Protein AF-A0A0Q4N959-F1 (afdb_monomer_lite)

Structure (mmCIF, N/CA/C/O backbone):
data_AF-A0A0Q4N959-F1
#
_entry.id   AF-A0A0Q4N959-F1
#
loop_
_atom_site.group_PDB
_atom_site.id
_atom_site.type_symbol
_atom_site.label_atom_id
_atom_site.label_alt_id
_atom_site.label_comp_id
_atom_site.label_asym_id
_atom_site.label_entity_id
_atom_site.label_seq_id
_atom_site.pdbx_PDB_ins_code
_atom_site.Cartn_x
_atom_site.Cartn_y
_atom_site.Cartn_z
_atom_site.occupancy
_atom_site.B_iso_or_equiv
_atom_site.auth_seq_id
_atom_site.auth_comp_id
_atom_site.auth_asym_id
_atom_site.auth_atom_id
_atom_site.pdbx_PDB_model_num
ATOM 1 N N . MET A 1 1 ? -18.674 2.100 -14.862 1.00 33.84 1 MET A N 1
ATOM 2 C CA . MET A 1 1 ? -17.229 2.168 -15.160 1.00 33.84 1 MET A CA 1
ATOM 3 C C . MET A 1 1 ? -16.525 2.101 -13.820 1.00 33.84 1 MET A C 1
ATOM 5 O O . MET A 1 1 ? -16.569 3.077 -13.083 1.00 33.84 1 MET A O 1
ATOM 9 N N . GLU A 1 2 ? -16.036 0.924 -13.433 1.00 38.09 2 GLU A N 1
ATOM 10 C CA . GLU A 1 2 ? -15.324 0.766 -12.162 1.00 38.09 2 GLU A CA 1
ATOM 11 C C . GLU A 1 2 ? -13.891 1.269 -12.339 1.00 38.09 2 GLU A C 1
ATOM 13 O O . GLU A 1 2 ? -13.145 0.774 -13.180 1.00 38.09 2 GLU A O 1
ATOM 18 N N . MET A 1 3 ? -13.538 2.319 -11.602 1.00 36.59 3 MET A N 1
ATOM 19 C CA . MET A 1 3 ? -12.197 2.896 -11.602 1.00 36.59 3 MET A CA 1
ATOM 20 C C . MET A 1 3 ? -11.393 2.209 -10.499 1.00 36.59 3 MET A C 1
ATOM 22 O O . MET A 1 3 ? -11.549 2.534 -9.324 1.00 36.59 3 MET A O 1
ATOM 26 N N . ALA A 1 4 ? -10.540 1.254 -10.866 1.00 38.03 4 ALA A N 1
ATOM 27 C CA . ALA A 1 4 ? -9.572 0.677 -9.942 1.00 38.03 4 ALA A CA 1
ATOM 28 C C . ALA A 1 4 ? -8.341 1.592 -9.873 1.00 38.03 4 ALA A C 1
ATOM 30 O O . ALA A 1 4 ? -7.486 1.584 -10.758 1.00 38.03 4 ALA A O 1
ATOM 31 N N . LEU A 1 5 ? -8.264 2.418 -8.832 1.00 45.38 5 LEU A N 1
ATOM 32 C CA . LEU A 1 5 ? -7.083 3.226 -8.534 1.00 45.38 5 LEU A CA 1
ATOM 33 C C . LEU A 1 5 ? -6.101 2.366 -7.731 1.00 45.38 5 LEU A C 1
ATOM 35 O O . LEU A 1 5 ? -6.322 2.112 -6.549 1.00 45.38 5 LEU A O 1
ATOM 39 N N . LEU A 1 6 ? -5.026 1.902 -8.371 1.00 44.44 6 LEU A N 1
ATOM 40 C CA . LEU A 1 6 ? -3.918 1.256 -7.669 1.00 44.44 6 LEU A CA 1
ATOM 41 C C . LEU A 1 6 ? -2.973 2.326 -7.117 1.00 44.44 6 LEU A C 1
ATOM 43 O O . LEU A 1 6 ? -2.317 3.031 -7.878 1.00 44.44 6 LEU A O 1
ATOM 47 N N . GLY A 1 7 ? -2.878 2.425 -5.793 1.00 55.50 7 GLY A N 1
ATOM 48 C CA . GLY A 1 7 ? -1.936 3.322 -5.130 1.00 55.50 7 GLY A CA 1
ATOM 49 C C . GLY A 1 7 ? -2.371 3.689 -3.717 1.00 55.50 7 GLY A C 1
ATOM 50 O O . GLY A 1 7 ? -3.508 3.440 -3.313 1.00 55.50 7 GLY A O 1
ATOM 51 N N . LYS A 1 8 ? -1.456 4.296 -2.957 1.00 61.88 8 LYS A N 1
ATOM 52 C CA . LYS A 1 8 ? -1.802 4.938 -1.688 1.00 61.88 8 LYS A CA 1
ATOM 53 C C . LYS A 1 8 ? -2.750 6.099 -2.004 1.00 61.88 8 LYS A C 1
ATOM 55 O O . LYS A 1 8 ? -2.448 6.920 -2.862 1.00 61.88 8 LYS A O 1
ATOM 60 N N . GLN A 1 9 ? -3.897 6.166 -1.333 1.00 59.22 9 GLN A N 1
ATOM 61 C CA . GLN A 1 9 ? -4.756 7.347 -1.423 1.00 59.22 9 GLN A CA 1
ATOM 62 C C . GLN A 1 9 ? -3.995 8.538 -0.829 1.00 59.22 9 GLN A C 1
ATOM 64 O O . GLN A 1 9 ? -3.659 8.516 0.357 1.00 59.22 9 GLN A O 1
ATOM 69 N N . GLY A 1 10 ? -3.691 9.544 -1.654 1.00 60.44 10 GLY A N 1
ATOM 70 C CA . GLY A 1 10 ? -3.006 10.757 -1.209 1.00 60.44 10 GLY A CA 1
ATOM 71 C C . GLY A 1 10 ? -3.836 11.459 -0.137 1.00 60.44 10 GLY A C 1
ATOM 72 O O . GLY A 1 10 ? -4.998 11.798 -0.369 1.00 60.44 10 GLY A O 1
ATOM 73 N N . GLN A 1 11 ? -3.267 11.645 1.055 1.00 60.75 11 GLN A N 1
ATOM 74 C CA . GLN A 1 11 ? -4.016 12.131 2.217 1.00 60.75 11 GLN A CA 1
ATOM 75 C C . GLN A 1 11 ? -4.099 13.666 2.276 1.00 60.75 11 GLN A C 1
ATOM 77 O O . GLN A 1 11 ? -4.837 14.216 3.096 1.00 60.75 11 GLN A O 1
ATOM 82 N N . GLY A 1 12 ? -3.400 14.381 1.383 1.00 71.38 12 GLY A N 1
ATOM 83 C CA . GLY A 1 12 ? -3.433 15.842 1.306 1.00 71.38 12 GLY A CA 1
ATOM 84 C C . GLY A 1 12 ? -2.877 16.420 0.002 1.00 71.38 12 GLY A C 1
ATOM 85 O O . GLY A 1 12 ? -2.128 15.774 -0.723 1.00 71.38 12 GLY A O 1
ATOM 86 N N . GLY A 1 13 ? -3.233 17.675 -0.299 1.00 73.50 13 GLY A N 1
ATOM 87 C CA . GLY A 1 13 ? -2.847 18.344 -1.551 1.00 73.50 13 GLY A CA 1
ATOM 88 C C . GLY A 1 13 ? -1.344 18.610 -1.715 1.00 73.50 13 GLY A C 1
ATOM 89 O O . GLY A 1 13 ? -0.888 18.769 -2.843 1.00 73.50 13 GLY A O 1
ATOM 90 N N . SER A 1 14 ? -0.576 18.647 -0.622 1.00 77.88 14 SER A N 1
ATOM 91 C CA . SER A 1 14 ? 0.890 18.731 -0.672 1.00 77.88 14 SER A CA 1
ATOM 92 C C . SER A 1 14 ? 1.523 17.401 -1.073 1.00 77.88 14 SER A C 1
ATOM 94 O O . SER A 1 14 ? 2.397 17.393 -1.923 1.00 77.88 14 SER A O 1
ATOM 96 N N . GLU A 1 15 ? 1.019 16.279 -0.553 1.00 77.94 15 GLU A N 1
ATOM 97 C CA . GLU A 1 15 ? 1.525 14.939 -0.877 1.00 77.94 15 GLU A CA 1
ATOM 98 C C . GLU A 1 15 ? 1.344 14.624 -2.368 1.00 77.94 15 GLU A C 1
ATOM 100 O O . GLU A 1 15 ? 2.290 14.203 -3.023 1.00 77.94 15 GLU A O 1
ATOM 105 N N . LEU A 1 16 ? 0.180 14.957 -2.943 1.00 80.81 16 LEU A N 1
ATOM 106 C CA . LEU A 1 16 ? -0.035 14.832 -4.392 1.00 80.81 16 LEU A CA 1
ATOM 107 C C . LEU A 1 16 ? 0.927 15.702 -5.213 1.00 80.81 16 LEU A C 1
ATOM 109 O O . LEU A 1 16 ? 1.314 15.327 -6.319 1.00 80.81 16 LEU A O 1
ATOM 113 N N . ARG A 1 17 ? 1.277 16.890 -4.710 1.00 84.06 17 ARG A N 1
ATOM 114 C CA . ARG A 1 17 ? 2.204 17.792 -5.399 1.00 84.06 17 ARG A CA 1
ATOM 115 C C . ARG A 1 17 ? 3.629 17.250 -5.352 1.00 84.06 17 ARG A C 1
ATOM 117 O O . ARG A 1 17 ? 4.311 17.286 -6.371 1.00 84.06 17 ARG A O 1
ATOM 124 N N . ASP A 1 18 ? 4.044 16.728 -4.206 1.00 85.00 18 ASP A N 1
ATOM 125 C CA . ASP A 1 18 ? 5.369 16.144 -4.017 1.00 85.00 18 ASP A CA 1
ATOM 126 C C . ASP A 1 18 ? 5.530 14.869 -4.859 1.00 85.00 18 ASP A C 1
ATOM 128 O O . ASP A 1 18 ? 6.553 14.689 -5.517 1.00 85.00 18 ASP A O 1
ATOM 132 N N . GLU A 1 19 ? 4.496 14.024 -4.924 1.00 84.38 19 GLU A N 1
ATOM 133 C CA . GLU A 1 19 ? 4.446 12.863 -5.823 1.00 84.38 19 GLU A CA 1
ATOM 134 C C . GLU A 1 19 ? 4.534 13.280 -7.298 1.00 84.38 19 GLU A C 1
ATOM 136 O O . GLU A 1 19 ? 5.254 12.661 -8.085 1.00 84.38 19 GLU A O 1
ATOM 141 N N . TRP A 1 20 ? 3.845 14.357 -7.685 1.00 85.94 20 TRP A N 1
ATOM 142 C CA . TRP A 1 20 ? 3.927 14.882 -9.046 1.00 85.94 20 TRP A CA 1
ATOM 143 C C . TRP A 1 20 ? 5.327 15.414 -9.376 1.00 85.94 20 TRP A C 1
ATOM 145 O O . TRP A 1 20 ? 5.870 15.097 -10.435 1.00 85.94 20 TRP A O 1
ATOM 155 N N . GLU A 1 21 ? 5.944 16.181 -8.473 1.00 88.12 21 GLU A N 1
ATOM 156 C CA . GLU A 1 21 ? 7.311 16.674 -8.667 1.00 88.12 21 GLU A CA 1
ATOM 157 C C . GLU A 1 21 ? 8.334 15.535 -8.704 1.00 88.12 21 GLU A C 1
ATOM 159 O O . GLU A 1 21 ? 9.271 15.602 -9.498 1.00 88.12 21 GLU A O 1
ATOM 164 N N . PHE A 1 22 ? 8.136 14.479 -7.910 1.00 86.75 22 PHE A N 1
ATOM 165 C CA . PHE A 1 22 ? 8.949 13.266 -7.954 1.00 86.75 22 PHE A CA 1
ATOM 166 C C . PHE A 1 22 ? 8.917 12.636 -9.350 1.00 86.75 22 PHE A C 1
ATOM 168 O O . PHE A 1 22 ? 9.971 12.395 -9.935 1.00 86.75 22 PHE A O 1
ATOM 175 N N . ILE A 1 23 ? 7.721 12.404 -9.907 1.00 85.25 23 ILE A N 1
ATOM 176 C CA . ILE A 1 23 ? 7.559 11.802 -11.240 1.00 85.25 23 ILE A CA 1
ATOM 177 C C . ILE A 1 23 ? 8.177 12.707 -12.306 1.00 85.25 23 ILE A C 1
ATOM 179 O O . ILE A 1 23 ? 8.914 12.232 -13.165 1.00 85.25 23 ILE A O 1
ATOM 183 N N . ARG A 1 24 ? 7.914 14.015 -12.239 1.00 89.56 24 ARG A N 1
ATOM 184 C CA . ARG A 1 24 ? 8.459 14.986 -13.190 1.00 89.56 24 ARG A CA 1
ATOM 185 C C . ARG A 1 24 ? 9.991 14.976 -13.192 1.00 89.56 24 ARG A C 1
ATOM 187 O O . ARG A 1 24 ? 10.582 14.814 -14.253 1.00 89.56 24 ARG A O 1
ATOM 194 N N . ARG A 1 25 ? 10.629 15.089 -12.019 1.00 87.81 25 ARG A N 1
ATOM 195 C CA . ARG A 1 25 ? 12.099 15.038 -11.885 1.00 87.81 25 ARG A CA 1
ATOM 196 C C . ARG A 1 25 ? 12.657 13.700 -12.355 1.00 87.81 25 ARG A C 1
ATOM 198 O O . ARG A 1 25 ? 13.656 13.679 -13.059 1.00 87.81 25 ARG A O 1
ATOM 205 N N . TYR A 1 26 ? 11.974 12.599 -12.045 1.00 85.50 26 TYR A N 1
ATOM 206 C CA . TYR A 1 26 ? 12.375 11.273 -12.508 1.00 85.50 26 TYR A CA 1
ATOM 207 C C . TYR A 1 26 ? 12.391 11.171 -14.039 1.00 85.50 26 TYR A C 1
ATOM 209 O O . TYR A 1 26 ? 13.307 10.576 -14.601 1.00 85.50 26 TYR A O 1
ATOM 217 N N . MET A 1 27 ? 11.392 11.746 -14.718 1.00 86.38 27 MET A N 1
ATOM 218 C CA . MET A 1 27 ? 11.315 11.705 -16.181 1.00 86.38 27 MET A CA 1
ATOM 219 C C . MET A 1 27 ? 12.249 12.701 -16.877 1.00 86.38 27 MET A C 1
ATOM 221 O O . MET A 1 27 ? 12.728 12.400 -17.964 1.00 86.38 27 MET A O 1
ATOM 225 N N . GLU A 1 28 ? 12.476 13.881 -16.296 1.00 87.31 28 GLU A N 1
ATOM 226 C CA . GLU A 1 28 ? 13.285 14.938 -16.922 1.00 87.31 28 GLU A CA 1
ATOM 227 C C . GLU A 1 28 ? 14.782 14.818 -16.607 1.00 87.31 28 GLU A C 1
ATOM 229 O O . GLU A 1 28 ? 15.616 14.968 -17.494 1.00 87.31 28 GLU A O 1
ATOM 234 N N . GLU A 1 29 ? 15.125 14.558 -15.346 1.00 83.94 29 GLU A N 1
ATOM 235 C CA . GLU A 1 29 ? 16.502 14.591 -14.831 1.00 83.94 29 GLU A CA 1
ATOM 236 C C . GLU A 1 29 ? 17.055 13.174 -14.576 1.00 83.94 29 GLU A C 1
ATOM 238 O O . GLU A 1 29 ? 18.255 12.989 -14.373 1.00 83.94 29 GLU A O 1
ATOM 243 N N . GLY A 1 30 ? 16.191 12.156 -14.632 1.00 80.44 30 GLY A N 1
ATOM 244 C CA . GLY A 1 30 ? 16.559 10.750 -14.510 1.00 80.44 30 GLY A CA 1
ATOM 245 C C . GLY A 1 30 ? 16.536 10.209 -13.071 1.00 80.44 30 GLY A C 1
ATOM 246 O O . GLY A 1 30 ? 16.108 10.880 -12.129 1.00 80.44 30 GLY A O 1
ATOM 247 N N . PRO A 1 31 ? 16.976 8.952 -12.873 1.00 78.75 31 PRO A N 1
ATOM 248 C CA . PRO A 1 31 ? 16.843 8.237 -11.602 1.00 78.75 31 PRO A CA 1
ATOM 249 C C . PRO A 1 31 ? 17.715 8.792 -10.466 1.00 78.75 31 PRO A C 1
ATOM 251 O O . PRO A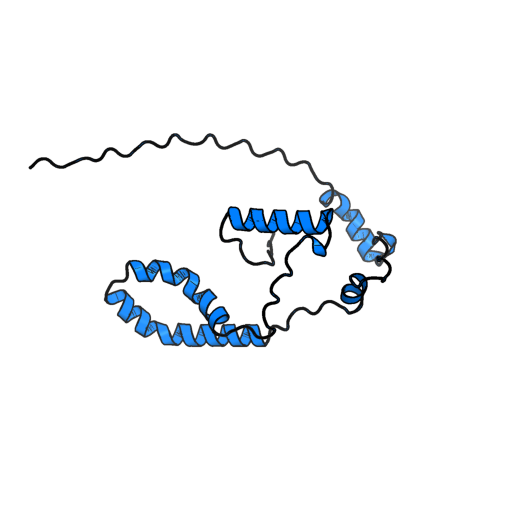 1 31 ? 17.379 8.577 -9.303 1.00 78.75 31 PRO A O 1
ATOM 254 N N . ASP A 1 32 ? 18.802 9.501 -10.778 1.00 81.44 32 ASP A N 1
ATOM 255 C CA . ASP A 1 32 ? 19.720 10.064 -9.775 1.00 81.44 32 ASP A CA 1
ATOM 256 C C . ASP A 1 32 ? 19.209 11.384 -9.176 1.00 81.44 32 ASP A C 1
ATOM 258 O O . ASP A 1 32 ? 19.621 11.774 -8.084 1.00 81.44 32 ASP A O 1
ATOM 262 N N . ALA A 1 33 ? 18.260 12.045 -9.846 1.00 80.81 33 ALA A N 1
ATOM 263 C CA . ALA A 1 33 ? 17.663 13.306 -9.404 1.00 80.81 33 ALA A CA 1
ATOM 264 C C . ALA A 1 33 ? 16.605 13.138 -8.301 1.00 80.81 33 ALA A C 1
ATOM 266 O O . ALA A 1 33 ? 16.032 14.112 -7.800 1.00 80.81 33 ALA A O 1
ATOM 267 N N . VAL A 1 34 ? 16.305 11.892 -7.931 1.00 83.94 34 VAL A N 1
ATOM 268 C CA . VAL A 1 34 ? 15.158 11.554 -7.101 1.00 83.94 34 VAL A CA 1
ATOM 269 C C . VAL A 1 34 ? 15.584 10.637 -5.952 1.00 83.94 34 VAL A C 1
ATOM 271 O O . VAL A 1 34 ? 16.313 9.666 -6.165 1.00 83.94 34 VAL A O 1
ATOM 274 N N . PRO A 1 35 ? 15.144 10.902 -4.706 1.00 81.50 35 PRO A N 1
ATOM 275 C CA . PRO A 1 35 ? 15.478 10.039 -3.582 1.00 81.50 35 PRO A CA 1
ATOM 276 C C . PRO A 1 35 ? 14.941 8.623 -3.810 1.00 81.50 35 PRO A C 1
ATOM 278 O O . PRO A 1 35 ? 13.790 8.433 -4.213 1.00 81.50 35 PRO A O 1
ATOM 281 N N . ARG A 1 36 ? 15.764 7.608 -3.513 1.00 76.50 36 ARG A N 1
ATOM 282 C CA . ARG A 1 36 ? 15.366 6.207 -3.694 1.00 76.50 36 ARG A CA 1
ATOM 283 C C . ARG A 1 36 ? 14.127 5.895 -2.848 1.00 76.50 36 ARG A C 1
ATOM 285 O O . ARG A 1 36 ? 14.161 6.097 -1.628 1.00 76.50 36 ARG A O 1
ATOM 292 N N . PRO A 1 37 ? 13.047 5.373 -3.456 1.00 71.88 37 PRO A N 1
ATOM 293 C CA . PRO A 1 37 ? 11.834 5.068 -2.722 1.00 71.88 37 PRO A CA 1
ATOM 294 C C . PRO A 1 37 ? 12.107 3.973 -1.691 1.00 71.88 37 PRO A C 1
ATOM 296 O O . PRO A 1 37 ? 12.818 2.997 -1.949 1.00 71.88 37 PRO A O 1
ATOM 299 N N . ARG A 1 38 ? 11.513 4.122 -0.504 1.00 65.12 38 ARG A N 1
ATOM 300 C CA . ARG A 1 38 ? 11.573 3.093 0.534 1.00 65.12 38 ARG A CA 1
ATOM 301 C C . ARG A 1 38 ? 10.770 1.888 0.063 1.00 65.12 38 ARG A C 1
ATOM 303 O O . ARG A 1 38 ? 9.541 1.917 0.036 1.00 65.12 38 ARG A O 1
ATOM 310 N N . LEU A 1 39 ? 11.467 0.821 -0.306 1.00 64.38 39 LEU A N 1
ATOM 311 C CA . LEU A 1 39 ? 10.832 -0.450 -0.614 1.00 64.38 39 LEU A CA 1
ATOM 312 C C . LEU A 1 39 ? 10.231 -1.006 0.679 1.00 64.38 39 LEU A C 1
ATOM 314 O O . LEU A 1 39 ? 10.953 -1.397 1.593 1.00 64.38 39 LEU A O 1
ATOM 318 N N . SER A 1 40 ? 8.900 -1.017 0.761 1.00 58.91 40 SER A N 1
ATOM 319 C CA . SER A 1 40 ? 8.202 -1.705 1.847 1.00 58.91 40 SER A CA 1
ATOM 320 C C . SER A 1 40 ? 8.634 -3.175 1.867 1.00 58.91 40 SER A C 1
ATOM 322 O O . SER A 1 40 ? 8.696 -3.817 0.808 1.00 58.91 40 SER A O 1
ATOM 324 N N . THR A 1 41 ? 8.934 -3.690 3.060 1.00 60.12 41 THR A N 1
ATOM 325 C CA . THR A 1 41 ? 9.324 -5.080 3.320 1.00 60.12 41 THR A CA 1
ATOM 326 C C . THR A 1 41 ? 8.346 -6.070 2.687 1.00 60.12 41 THR A C 1
ATOM 328 O O . THR A 1 41 ? 7.157 -5.791 2.545 1.00 60.12 41 THR A O 1
ATOM 331 N N . GLN A 1 42 ? 8.846 -7.240 2.283 1.00 62.97 42 GLN A N 1
ATOM 332 C CA . GLN A 1 42 ? 8.055 -8.260 1.577 1.00 62.97 42 GLN A CA 1
ATOM 333 C C . GLN A 1 42 ? 6.857 -8.770 2.385 1.00 62.97 42 GLN A C 1
ATOM 335 O O . GLN A 1 42 ? 5.877 -9.212 1.792 1.00 62.97 42 GLN A O 1
ATOM 340 N N . LEU A 1 43 ? 6.928 -8.681 3.714 1.00 64.75 43 LEU A N 1
ATOM 341 C CA . LEU A 1 43 ? 5.869 -9.115 4.609 1.00 64.75 43 LEU A CA 1
ATOM 342 C C . LEU A 1 43 ? 4.994 -7.919 5.014 1.00 64.75 43 LEU A C 1
ATOM 344 O O . LEU A 1 43 ? 5.539 -6.924 5.509 1.00 64.75 43 LEU A O 1
ATOM 348 N N . PRO A 1 44 ? 3.663 -8.001 4.824 1.00 68.69 44 PRO A N 1
ATOM 349 C CA . PRO A 1 44 ? 2.741 -7.014 5.363 1.00 68.69 44 PRO A CA 1
ATOM 350 C C . PRO A 1 44 ? 2.858 -7.042 6.886 1.00 68.69 44 PRO A C 1
ATOM 352 O O . PRO A 1 44 ? 2.677 -8.091 7.516 1.00 68.69 44 PRO A O 1
ATOM 355 N N . SER A 1 45 ? 3.197 -5.900 7.490 1.00 71.50 45 SER A N 1
ATOM 356 C CA . SER A 1 45 ? 3.272 -5.856 8.944 1.00 71.50 45 SER A CA 1
ATOM 357 C C . SER A 1 45 ? 1.860 -6.033 9.513 1.00 71.50 45 SER A C 1
ATOM 359 O O . SER A 1 45 ? 0.906 -5.450 8.987 1.00 71.50 45 SER A O 1
ATOM 361 N N . PRO A 1 46 ? 1.689 -6.818 10.589 1.00 70.94 46 PRO A N 1
ATOM 362 C CA . PRO A 1 46 ? 0.376 -6.992 11.203 1.00 70.94 46 PRO A CA 1
ATOM 363 C C . PRO A 1 46 ? -0.207 -5.639 11.633 1.00 70.94 46 PRO A C 1
ATOM 365 O O . PRO A 1 46 ? -1.385 -5.379 11.431 1.00 70.94 46 PRO A O 1
ATOM 368 N N . ILE A 1 47 ? 0.631 -4.712 12.106 1.00 74.69 47 ILE A N 1
ATOM 369 C CA . ILE A 1 47 ? 0.218 -3.355 12.493 1.00 74.69 47 ILE A CA 1
ATOM 370 C C . ILE A 1 47 ? -0.382 -2.582 11.307 1.00 74.69 47 ILE A C 1
ATOM 372 O O . ILE A 1 47 ? -1.393 -1.907 11.479 1.00 74.69 47 ILE A O 1
ATOM 376 N N . GLN A 1 48 ? 0.184 -2.703 10.099 1.00 72.38 48 GLN A N 1
ATOM 377 C CA . GLN A 1 48 ? -0.407 -2.109 8.894 1.00 72.38 48 GLN A CA 1
ATOM 378 C C . GLN A 1 48 ? -1.743 -2.760 8.547 1.00 72.38 48 GLN A C 1
ATOM 380 O O . GLN A 1 48 ? -2.706 -2.048 8.260 1.00 72.38 48 GLN A O 1
ATOM 385 N N . ALA A 1 49 ? -1.809 -4.090 8.631 1.00 71.12 49 ALA A N 1
ATOM 386 C CA . ALA A 1 49 ? -3.027 -4.835 8.350 1.00 71.12 49 ALA A CA 1
ATOM 387 C C . ALA A 1 49 ? -4.176 -4.408 9.266 1.00 71.12 49 ALA A C 1
ATOM 389 O O . ALA A 1 49 ? -5.273 -4.262 8.756 1.00 71.12 49 ALA A O 1
ATOM 390 N N . PHE A 1 50 ? -3.917 -4.149 10.555 1.00 73.00 50 PHE A N 1
ATOM 391 C CA . PHE A 1 50 ? -4.903 -3.626 11.510 1.00 73.00 50 PHE A CA 1
ATOM 392 C C . PHE A 1 50 ? -5.172 -2.120 11.352 1.00 73.00 50 PHE A C 1
ATOM 394 O O . PHE A 1 50 ? -6.283 -1.652 11.601 1.00 73.00 50 PHE A O 1
ATOM 401 N N . SER A 1 51 ? -4.171 -1.330 10.948 1.00 69.25 51 SER A N 1
ATOM 402 C CA . SER A 1 51 ? -4.322 0.127 10.823 1.00 69.25 51 SER A CA 1
ATOM 403 C C . SER A 1 51 ? -5.421 0.523 9.835 1.00 69.25 51 SER A C 1
ATOM 405 O O . SER A 1 51 ? -6.142 1.478 10.103 1.00 69.25 51 SER A O 1
ATOM 407 N N . ALA A 1 52 ? -5.628 -0.262 8.772 1.00 68.81 52 ALA A N 1
ATOM 408 C CA . ALA A 1 52 ? -6.696 -0.038 7.802 1.00 68.81 52 ALA A CA 1
ATOM 409 C C . ALA A 1 52 ? -8.100 -0.094 8.438 1.00 68.81 52 ALA A C 1
ATOM 411 O O . ALA A 1 52 ? -8.965 0.708 8.089 1.00 68.81 52 ALA A O 1
ATOM 412 N N . GLN A 1 53 ? -8.339 -0.986 9.408 1.00 69.62 53 GLN A N 1
ATOM 413 C CA . GLN A 1 53 ? -9.621 -1.051 10.124 1.00 69.62 53 GLN A CA 1
ATOM 414 C C . GLN A 1 53 ? -9.760 0.069 11.168 1.00 69.62 53 GLN A C 1
ATOM 416 O O . GLN A 1 53 ? -10.879 0.467 11.494 1.00 69.62 53 GLN A O 1
ATOM 421 N N . PHE A 1 54 ? -8.648 0.598 11.690 1.00 71.44 54 PHE A N 1
ATOM 422 C CA . PHE A 1 54 ? -8.651 1.603 12.761 1.00 71.44 54 PHE A CA 1
ATOM 423 C C . PHE A 1 54 ? -8.492 3.057 12.286 1.00 71.44 54 PHE A C 1
ATOM 425 O O . PHE A 1 54 ? -8.788 3.973 13.057 1.00 71.44 54 PHE A O 1
ATOM 432 N N . GLU A 1 55 ? -8.097 3.302 11.033 1.00 69.00 55 GLU A N 1
ATOM 433 C CA . GLU A 1 55 ? -7.876 4.646 10.474 1.00 69.00 55 GLU A CA 1
ATOM 434 C C . GLU A 1 55 ? -9.145 5.520 10.529 1.00 69.00 55 GLU A C 1
ATOM 436 O O . GLU A 1 55 ? -9.093 6.715 10.831 1.00 69.00 55 GLU A O 1
ATOM 441 N N . GLY A 1 56 ? -10.323 4.909 10.360 1.00 64.38 56 GLY A N 1
ATOM 442 C CA . GLY A 1 56 ? -11.615 5.572 10.565 1.00 64.38 56 GLY A CA 1
ATOM 443 C C . GLY A 1 56 ? -12.010 5.742 12.038 1.00 64.38 56 GLY A C 1
ATOM 444 O O . GLY A 1 56 ? -12.765 6.657 12.376 1.00 64.38 56 GLY A O 1
ATOM 445 N N . LEU A 1 57 ? -11.482 4.898 12.930 1.00 68.88 57 LEU A N 1
ATOM 446 C CA . LEU A 1 57 ? -11.918 4.786 14.324 1.00 68.88 57 LEU A CA 1
ATOM 447 C C . LEU A 1 57 ? -11.321 5.876 15.226 1.00 68.88 57 LEU A C 1
ATOM 449 O O . LEU A 1 57 ? -11.976 6.324 16.170 1.00 68.88 57 LEU A O 1
ATOM 453 N N . GLY A 1 58 ? -10.130 6.390 14.892 1.00 65.75 58 GLY A N 1
ATOM 454 C CA . GLY A 1 58 ? -9.450 7.457 15.644 1.00 65.75 58 GLY A CA 1
ATOM 455 C C . GLY A 1 58 ? -10.303 8.716 15.859 1.00 65.75 58 GLY A C 1
ATOM 456 O O . GLY A 1 58 ? -10.228 9.364 16.905 1.00 65.75 58 GLY A O 1
ATOM 457 N N . ARG A 1 59 ? -11.197 9.033 14.912 1.00 65.44 59 ARG A N 1
ATOM 458 C CA . ARG A 1 59 ? -12.120 10.176 15.017 1.00 65.44 59 ARG A CA 1
ATOM 459 C C . ARG A 1 59 ? -13.215 9.963 16.072 1.00 65.44 59 ARG A C 1
ATOM 461 O O . ARG A 1 59 ? -13.650 10.934 16.690 1.00 65.44 59 ARG A O 1
ATOM 468 N N . PHE A 1 60 ? -13.630 8.715 16.297 1.00 66.19 60 PHE A N 1
ATOM 469 C CA . PHE A 1 60 ? -14.681 8.339 17.249 1.00 66.19 60 PHE A CA 1
ATOM 470 C C . PHE A 1 60 ? -14.170 8.275 18.692 1.00 66.19 60 PHE A C 1
ATOM 472 O O . PHE A 1 60 ? -14.888 8.663 19.615 1.00 66.19 60 PHE A O 1
ATOM 479 N N . PHE A 1 61 ? -12.901 7.904 18.896 1.00 68.12 61 PHE A N 1
ATOM 480 C CA . PHE A 1 61 ? -12.285 7.893 20.228 1.00 68.12 61 PHE A CA 1
ATOM 481 C C . PHE A 1 61 ? -12.277 9.272 20.908 1.00 68.12 61 PHE A C 1
ATOM 483 O O . PHE A 1 61 ? -12.399 9.352 22.128 1.00 68.12 61 PHE A O 1
ATOM 490 N N . ARG A 1 62 ? -12.224 10.371 20.140 1.00 67.50 62 ARG A N 1
ATOM 491 C CA . ARG A 1 62 ? -12.158 11.742 20.684 1.00 67.50 62 ARG A CA 1
ATOM 492 C C . ARG A 1 62 ? -13.464 12.239 21.329 1.00 67.50 62 ARG A C 1
ATOM 494 O O . ARG A 1 62 ? -13.440 13.246 22.027 1.00 67.50 62 ARG A O 1
ATOM 501 N N . LYS A 1 63 ? -14.602 11.570 21.099 1.00 64.00 63 LYS A N 1
ATOM 502 C CA . LYS A 1 63 ? -15.920 11.907 21.686 1.00 64.00 63 LYS A CA 1
ATOM 503 C C . LYS A 1 63 ? -16.589 10.697 22.352 1.00 64.00 63 LYS A C 1
ATOM 505 O O . LYS A 1 63 ? -17.811 10.575 22.350 1.00 64.00 63 LYS A O 1
ATOM 510 N N . SER A 1 64 ? -15.793 9.761 22.860 1.00 67.25 64 SER A N 1
ATOM 511 C CA . SER A 1 64 ? -16.302 8.467 23.306 1.00 67.25 64 SER A CA 1
ATOM 512 C C . SER A 1 64 ? -17.002 8.554 24.669 1.00 67.25 64 SER A C 1
ATOM 514 O O . SER A 1 64 ? -16.383 8.902 25.675 1.00 67.25 64 SER A O 1
ATOM 516 N N . SER A 1 65 ? -18.297 8.229 24.703 1.00 79.62 65 SER A N 1
ATOM 517 C CA . SER A 1 65 ? -19.068 8.038 25.937 1.00 79.62 65 SER A CA 1
ATOM 518 C C . SER A 1 65 ? -18.727 6.694 26.598 1.00 79.62 65 SER A C 1
ATOM 520 O O . SER A 1 65 ? -18.222 5.780 25.947 1.00 79.62 65 SER A O 1
ATOM 522 N N . TRP A 1 66 ? -19.027 6.528 27.891 1.00 83.62 66 TRP A N 1
ATOM 523 C CA . TRP A 1 66 ? -18.838 5.244 28.589 1.00 83.62 66 TRP A CA 1
ATOM 524 C C . TRP A 1 66 ? -19.532 4.074 27.868 1.00 83.62 66 TRP A C 1
ATOM 526 O O . TRP A 1 66 ? -18.944 3.009 27.695 1.00 83.62 66 TRP A O 1
ATOM 536 N N . LEU A 1 67 ? -20.745 4.307 27.357 1.00 84.75 67 LEU A N 1
ATOM 537 C CA . LEU A 1 67 ? -21.507 3.340 26.561 1.00 84.75 67 LEU A CA 1
ATOM 538 C C . LEU A 1 67 ? -20.756 2.895 25.298 1.00 84.75 67 LEU A C 1
ATOM 540 O O . LEU A 1 67 ? -20.759 1.713 24.968 1.00 84.75 67 LEU A O 1
ATOM 544 N N . PHE A 1 68 ? -20.060 3.815 24.625 1.00 83.81 68 PHE A N 1
ATOM 545 C CA . PHE A 1 68 ? -19.246 3.483 23.456 1.00 83.81 68 PHE A CA 1
ATOM 546 C C . PHE A 1 68 ? -18.084 2.549 23.818 1.00 83.81 68 PHE A C 1
ATOM 548 O O . PHE A 1 68 ? -17.764 1.657 23.040 1.00 83.81 68 PHE A O 1
ATOM 555 N N . LYS A 1 69 ? -17.472 2.704 25.001 1.00 82.44 69 LYS A N 1
ATOM 556 C CA . LYS A 1 69 ? -16.400 1.806 25.466 1.00 82.44 69 LYS A CA 1
ATOM 557 C C . LYS A 1 69 ? -16.911 0.390 25.733 1.00 82.44 69 LYS A C 1
ATOM 559 O O . LYS A 1 69 ? -16.253 -0.567 25.340 1.00 82.44 69 LYS A O 1
ATOM 564 N N . VAL A 1 70 ? -18.085 0.255 26.353 1.00 87.00 70 VAL A N 1
ATOM 565 C CA . VAL A 1 70 ? -18.716 -1.055 26.605 1.00 87.00 70 VAL A CA 1
ATOM 566 C C . VAL A 1 70 ? -19.114 -1.730 25.290 1.00 87.00 70 VAL A C 1
ATOM 568 O O . VAL A 1 70 ? -18.821 -2.906 25.087 1.00 87.00 70 VAL A O 1
ATOM 571 N N . ALA A 1 71 ? -19.712 -0.978 24.362 1.00 86.12 71 ALA A N 1
ATOM 572 C CA . ALA A 1 71 ? -20.035 -1.483 23.030 1.00 86.12 71 ALA A CA 1
ATOM 573 C C . ALA A 1 71 ? -18.774 -1.917 22.265 1.00 86.12 71 ALA A C 1
ATOM 575 O O . ALA A 1 71 ? -18.747 -2.990 21.668 1.00 86.12 71 ALA A O 1
ATOM 576 N N . LEU A 1 72 ? -17.701 -1.124 22.329 1.00 84.56 72 LEU A N 1
ATOM 577 C CA . LEU A 1 72 ? -16.431 -1.467 21.697 1.00 84.56 72 LEU A CA 1
ATOM 578 C C . LEU A 1 72 ? -15.819 -2.737 22.301 1.00 84.56 72 LEU A C 1
ATOM 580 O O . LEU A 1 72 ? -15.301 -3.555 21.551 1.00 84.56 72 LEU A O 1
ATOM 584 N N . LEU A 1 73 ? -15.911 -2.929 23.620 1.00 86.44 73 LEU A N 1
ATOM 585 C CA . LEU A 1 73 ? -15.420 -4.133 24.293 1.00 86.44 73 LEU A CA 1
ATOM 586 C C . LEU A 1 73 ? -16.145 -5.398 23.808 1.00 86.44 73 LEU A C 1
ATOM 588 O O . LEU A 1 73 ? -15.502 -6.417 23.578 1.00 86.44 73 LEU A O 1
ATOM 592 N N . LEU A 1 74 ? -17.463 -5.316 23.601 1.00 89.62 74 LEU A N 1
ATOM 593 C CA . LEU A 1 74 ? -18.265 -6.422 23.070 1.00 89.62 74 LEU A CA 1
ATOM 594 C C . LEU A 1 74 ? -17.929 -6.753 21.610 1.00 89.62 74 LEU A C 1
ATOM 596 O O . LEU A 1 74 ? -17.924 -7.921 21.232 1.00 89.62 74 LEU A O 1
ATOM 600 N N . VAL A 1 75 ? -17.641 -5.741 20.787 1.00 87.06 75 VAL A N 1
ATOM 601 C CA . VAL A 1 75 ? -17.363 -5.920 19.348 1.00 87.06 75 VAL A CA 1
ATOM 602 C C . VAL A 1 75 ? -15.873 -6.183 19.075 1.00 87.06 75 VAL A C 1
ATOM 604 O O . VAL A 1 75 ? -15.515 -6.690 18.013 1.00 87.06 75 VAL A O 1
ATOM 607 N N . TRP A 1 76 ? -14.989 -5.904 20.036 1.00 85.25 76 TRP A N 1
ATOM 608 C CA . TRP A 1 76 ? -13.539 -6.082 19.913 1.00 85.25 76 TRP A CA 1
ATOM 609 C C . TRP A 1 76 ? -13.115 -7.463 19.377 1.00 85.25 76 TRP A C 1
ATOM 611 O O . TRP A 1 76 ? -12.310 -7.492 18.443 1.00 85.25 76 TRP A O 1
ATOM 621 N N . PRO A 1 77 ? -13.667 -8.603 19.850 1.00 89.06 77 PRO A N 1
ATOM 622 C CA . PRO A 1 77 ? -13.292 -9.915 19.322 1.00 89.06 77 PRO A CA 1
ATOM 623 C C . PRO A 1 77 ? -13.565 -10.055 17.819 1.00 89.06 77 PRO A C 1
ATOM 625 O O . PRO A 1 77 ? -12.755 -10.632 17.095 1.00 89.06 77 PRO A O 1
ATOM 628 N N . ALA A 1 78 ? -14.662 -9.473 17.324 1.00 88.50 78 ALA A N 1
ATOM 629 C CA . ALA A 1 78 ? -14.993 -9.495 15.902 1.00 88.50 78 ALA A CA 1
ATOM 630 C C . ALA A 1 78 ? -13.980 -8.687 15.073 1.00 88.50 78 ALA A C 1
ATOM 632 O O . ALA A 1 78 ? -13.534 -9.156 14.026 1.00 88.50 78 ALA A O 1
ATOM 633 N N . PHE A 1 79 ? -13.547 -7.518 15.563 1.00 84.31 79 PHE A N 1
ATOM 634 C CA . PHE A 1 79 ? -12.489 -6.732 14.914 1.00 84.31 79 PHE A CA 1
ATOM 635 C C . PHE A 1 79 ? -11.160 -7.489 14.847 1.00 84.31 79 PHE A C 1
ATOM 637 O O . PHE A 1 79 ? -10.473 -7.420 13.828 1.00 84.31 79 PHE A O 1
ATOM 644 N N . VAL A 1 80 ? -10.812 -8.237 15.898 1.00 86.94 80 VAL A N 1
ATOM 645 C CA . VAL A 1 80 ? -9.600 -9.066 15.916 1.00 86.94 80 VAL A CA 1
ATOM 646 C C . VAL A 1 80 ? -9.683 -10.174 14.866 1.00 86.94 80 VAL A C 1
ATOM 648 O O . VAL A 1 80 ? -8.749 -10.327 14.083 1.00 86.94 80 VAL A O 1
ATOM 651 N N . ILE A 1 81 ? -10.804 -10.897 14.785 1.00 90.12 81 ILE A N 1
ATOM 652 C CA . ILE A 1 81 ? -11.002 -11.970 13.796 1.00 90.12 81 ILE A CA 1
ATOM 653 C C . ILE A 1 81 ? -10.907 -11.422 12.367 1.00 90.12 81 ILE A C 1
ATOM 655 O O . ILE A 1 81 ? -10.187 -11.977 11.537 1.00 90.12 81 ILE A O 1
ATOM 659 N N . VAL A 1 82 ? -11.582 -10.305 12.084 1.00 86.94 82 VAL A N 1
ATOM 660 C CA . VAL A 1 82 ? -11.549 -9.663 10.761 1.00 86.94 82 VAL A CA 1
ATOM 661 C C . VAL A 1 82 ? -10.150 -9.141 10.430 1.00 86.94 82 VAL A C 1
ATOM 663 O O . VAL A 1 82 ? -9.684 -9.318 9.306 1.00 86.94 82 VAL A O 1
ATOM 666 N N . GLY A 1 83 ? -9.453 -8.534 11.393 1.00 85.38 83 GLY A N 1
ATOM 667 C CA . GLY A 1 83 ? -8.091 -8.038 11.197 1.00 85.38 83 GLY A CA 1
ATOM 668 C C . GLY A 1 83 ? -7.082 -9.159 10.940 1.00 85.38 83 GLY A C 1
ATOM 669 O O . GLY A 1 83 ? -6.259 -9.037 10.034 1.00 85.38 83 GLY A O 1
ATOM 670 N N . ILE A 1 84 ? -7.194 -10.291 11.647 1.00 88.88 84 ILE A N 1
ATOM 671 C CA . ILE A 1 84 ? -6.384 -11.491 11.380 1.00 88.88 84 ILE A CA 1
ATOM 672 C C . ILE A 1 84 ? -6.716 -12.064 10.000 1.00 88.88 84 ILE A C 1
ATOM 674 O O . ILE A 1 84 ? -5.801 -12.346 9.232 1.00 88.88 84 ILE A O 1
ATOM 678 N N . GLY A 1 85 ? -7.999 -12.195 9.648 1.00 88.50 85 GLY A N 1
ATOM 679 C CA . GLY A 1 85 ? -8.416 -12.666 8.324 1.00 88.50 85 GLY A CA 1
ATOM 680 C C . GLY A 1 85 ? -7.880 -11.780 7.196 1.00 88.50 85 GLY A C 1
ATOM 681 O O . GLY A 1 85 ? -7.358 -12.280 6.200 1.00 88.50 85 GLY A O 1
ATOM 682 N N . HIS A 1 86 ? -7.913 -10.460 7.384 1.00 84.00 86 HIS A N 1
ATOM 683 C CA . HIS A 1 86 ? -7.317 -9.513 6.450 1.00 84.00 86 HIS A CA 1
ATOM 684 C C . HIS A 1 86 ? -5.792 -9.661 6.377 1.00 84.00 86 HIS A C 1
ATOM 686 O O . HIS A 1 86 ? -5.233 -9.713 5.283 1.00 84.00 86 HIS A O 1
ATOM 692 N N . TRP A 1 87 ? -5.105 -9.800 7.510 1.00 84.31 87 TRP A N 1
ATOM 693 C CA . TRP A 1 87 ? -3.659 -10.014 7.527 1.00 84.31 87 TRP A CA 1
ATOM 694 C C . TRP A 1 87 ? -3.256 -11.311 6.814 1.00 84.31 87 TRP A C 1
ATOM 696 O O . TRP A 1 87 ? -2.357 -11.291 5.974 1.00 84.31 87 TRP A O 1
ATOM 706 N N . LEU A 1 88 ? -3.975 -12.410 7.057 1.00 86.19 88 LEU A N 1
ATOM 707 C CA . LEU A 1 88 ? -3.798 -13.672 6.336 1.00 86.19 88 LEU A CA 1
ATOM 708 C C . LEU A 1 88 ? -4.040 -13.498 4.832 1.00 86.19 88 LEU A C 1
ATOM 710 O O . LEU A 1 88 ? -3.265 -14.009 4.028 1.00 86.19 88 LEU A O 1
ATOM 714 N N . SER A 1 89 ? -5.051 -12.720 4.433 1.00 82.88 89 SER A N 1
ATOM 715 C CA . SER A 1 89 ? -5.287 -12.422 3.015 1.00 82.88 89 SER A CA 1
ATOM 716 C C . SER A 1 89 ? -4.118 -11.665 2.375 1.00 82.88 89 SER A C 1
ATOM 718 O O . SER A 1 89 ? -3.714 -12.000 1.264 1.00 82.88 89 SER A O 1
ATOM 720 N N . LEU A 1 90 ? -3.507 -10.710 3.088 1.00 79.19 90 LEU A N 1
ATOM 721 C CA . LEU A 1 90 ? -2.325 -9.987 2.616 1.00 79.19 90 LEU A CA 1
ATOM 722 C C . LEU A 1 90 ? -1.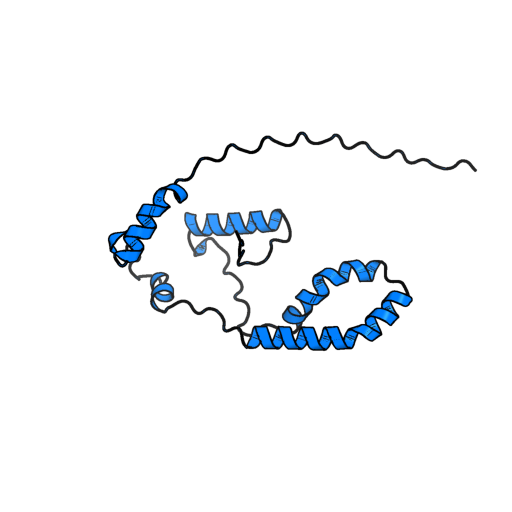091 -10.895 2.527 1.00 79.19 90 LEU A C 1
ATOM 724 O O . LEU A 1 90 ? -0.265 -10.694 1.642 1.00 79.19 90 LEU A O 1
ATOM 728 N N . LEU A 1 91 ? -0.967 -11.891 3.412 1.00 79.81 91 LEU A N 1
ATOM 729 C CA . LEU A 1 91 ? 0.096 -12.901 3.348 1.00 79.81 91 LEU A CA 1
ATOM 730 C C . LEU A 1 91 ? -0.073 -13.838 2.142 1.00 79.81 91 LEU A C 1
ATOM 732 O O . LEU A 1 91 ? 0.923 -14.232 1.538 1.00 79.81 91 LEU A O 1
ATOM 736 N N . LEU A 1 92 ? -1.315 -14.168 1.774 1.00 79.69 92 LEU A N 1
ATOM 737 C CA . LEU A 1 92 ? -1.627 -14.960 0.578 1.00 79.69 92 LEU A CA 1
ATOM 738 C C . LEU A 1 92 ? -1.499 -14.145 -0.721 1.00 79.69 92 LEU A C 1
ATOM 740 O O . LEU A 1 92 ? -1.201 -14.708 -1.775 1.00 79.69 92 LEU A O 1
ATOM 744 N N . CYS A 1 93 ? -1.704 -12.826 -0.665 1.00 73.56 93 CYS A N 1
ATOM 745 C CA . CYS A 1 93 ? -1.523 -11.930 -1.805 1.00 73.56 93 CYS A CA 1
ATOM 746 C C . CYS A 1 93 ? -0.033 -11.764 -2.128 1.00 73.56 93 CYS A C 1
ATOM 748 O O . CYS A 1 93 ? 0.660 -10.894 -1.596 1.00 73.56 93 CYS A O 1
ATOM 750 N N . TRP A 1 94 ? 0.469 -12.596 -3.039 1.00 60.09 94 TRP A N 1
ATOM 751 C CA . TRP A 1 94 ? 1.851 -12.514 -3.502 1.00 60.09 94 TRP A CA 1
ATOM 752 C C . TRP A 1 94 ? 2.147 -11.128 -4.094 1.00 60.09 94 TRP A C 1
ATOM 754 O O . TRP A 1 94 ? 1.386 -10.614 -4.917 1.00 60.09 94 TRP A O 1
ATOM 764 N N . ARG A 1 95 ? 3.282 -10.523 -3.710 1.00 63.12 95 ARG A N 1
ATOM 765 C CA . ARG A 1 95 ? 3.773 -9.285 -4.337 1.00 63.12 95 ARG A CA 1
ATOM 766 C C . ARG A 1 95 ? 3.807 -9.468 -5.861 1.00 63.12 95 ARG A C 1
ATOM 768 O O . ARG A 1 95 ? 4.456 -10.410 -6.325 1.00 63.12 95 ARG A O 1
ATOM 775 N N . PRO A 1 96 ? 3.190 -8.564 -6.643 1.00 67.00 96 PRO A N 1
ATOM 776 C CA . PRO A 1 96 ? 3.251 -8.635 -8.094 1.00 67.00 96 PRO A CA 1
ATOM 777 C C . PRO A 1 96 ? 4.716 -8.544 -8.522 1.00 67.00 96 PRO A C 1
ATOM 779 O O . PRO A 1 96 ? 5.398 -7.542 -8.291 1.00 67.00 96 PRO A O 1
ATOM 782 N N . ARG A 1 97 ? 5.231 -9.634 -9.093 1.00 70.12 97 ARG A N 1
ATOM 783 C CA . ARG A 1 97 ? 6.605 -9.696 -9.580 1.00 70.12 97 ARG A CA 1
ATOM 784 C C . ARG A 1 97 ? 6.608 -9.351 -11.055 1.00 70.12 97 ARG A C 1
ATOM 786 O O . ARG A 1 97 ? 6.053 -10.084 -11.867 1.00 70.12 97 ARG A O 1
ATOM 793 N N . TRP A 1 98 ? 7.299 -8.272 -11.404 1.00 76.12 98 TRP A N 1
ATOM 794 C CA . TRP A 1 98 ? 7.509 -7.928 -12.803 1.00 76.12 98 TRP A CA 1
ATOM 795 C C . TRP A 1 98 ? 8.248 -9.064 -13.542 1.00 76.12 98 TRP A C 1
ATOM 797 O O . TRP A 1 98 ? 9.255 -9.586 -13.021 1.00 76.12 98 TRP A O 1
ATOM 807 N N . PRO A 1 99 ? 7.784 -9.446 -14.751 1.00 81.31 99 PRO A N 1
ATOM 808 C CA . PRO A 1 99 ? 8.490 -10.361 -15.639 1.00 81.31 99 PRO A CA 1
ATOM 809 C C . PRO A 1 99 ? 9.967 -9.986 -15.782 1.00 81.31 99 PRO A C 1
ATOM 811 O O . PRO A 1 99 ? 10.328 -8.808 -15.728 1.00 81.31 99 PRO A O 1
ATOM 814 N N . LYS A 1 100 ? 10.838 -10.992 -15.950 1.00 80.69 100 LYS A N 1
ATOM 815 C CA . LYS A 1 100 ? 12.295 -10.782 -16.072 1.00 80.69 100 LYS A CA 1
ATOM 816 C C . LYS A 1 100 ? 12.625 -9.740 -17.148 1.00 80.69 100 LYS A C 1
ATOM 818 O O . LYS A 1 100 ? 13.417 -8.849 -16.877 1.00 80.69 100 LYS A O 1
ATOM 823 N N . VAL A 1 101 ? 11.911 -9.775 -18.277 1.00 78.00 101 VAL A N 1
ATOM 824 C CA . VAL A 1 101 ? 12.105 -8.851 -19.406 1.00 78.00 101 VAL A CA 1
ATOM 825 C C . VAL A 1 101 ? 11.987 -7.371 -19.006 1.00 78.00 101 VAL A C 1
ATOM 827 O O . VAL A 1 101 ? 12.807 -6.561 -19.418 1.00 78.00 101 VAL A O 1
ATOM 830 N N . ILE A 1 102 ? 11.044 -7.022 -18.123 1.00 75.75 102 ILE A N 1
ATOM 831 C CA . ILE A 1 102 ? 10.821 -5.633 -17.682 1.00 75.75 102 ILE A CA 1
ATOM 832 C C . ILE A 1 102 ? 11.879 -5.216 -16.660 1.00 75.75 102 ILE A C 1
ATOM 834 O O . ILE A 1 102 ? 12.402 -4.108 -16.715 1.00 75.75 102 ILE A O 1
ATOM 838 N N . ARG A 1 103 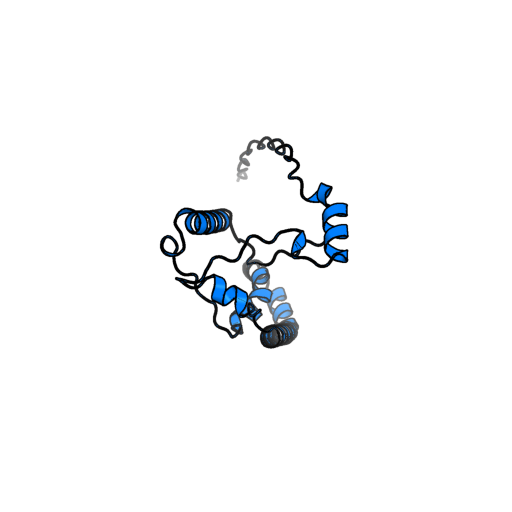? 12.237 -6.123 -15.740 1.00 77.88 103 ARG A N 1
ATOM 839 C CA . ARG A 1 103 ? 13.310 -5.867 -14.763 1.00 77.88 103 ARG A CA 1
ATOM 840 C C . ARG A 1 103 ? 14.656 -5.641 -15.438 1.00 77.88 103 ARG A C 1
ATOM 842 O O . ARG A 1 103 ? 15.492 -4.913 -14.924 1.00 77.88 103 ARG A O 1
ATOM 849 N N . GLU A 1 104 ? 14.857 -6.300 -16.565 1.00 79.19 104 GLU A N 1
ATOM 850 C CA . GLU A 1 104 ? 16.072 -6.218 -17.347 1.00 79.19 104 GLU A CA 1
ATOM 851 C C . GLU A 1 104 ? 16.123 -4.962 -18.215 1.00 79.19 104 GLU A C 1
ATOM 853 O O . GLU A 1 104 ? 17.174 -4.330 -18.260 1.00 79.19 104 GLU A O 1
ATOM 858 N N . ALA A 1 105 ? 15.006 -4.557 -18.824 1.00 74.81 105 ALA A N 1
ATOM 859 C CA . ALA A 1 105 ? 14.922 -3.353 -19.653 1.00 74.81 105 ALA A CA 1
ATOM 860 C C . ALA A 1 105 ? 15.333 -2.057 -18.922 1.00 74.81 105 ALA A C 1
ATOM 862 O O . ALA A 1 105 ? 15.764 -1.109 -19.566 1.00 74.81 105 ALA A O 1
ATOM 863 N N . GLY A 1 106 ? 15.222 -2.016 -17.589 1.00 69.88 106 GLY A N 1
ATOM 864 C CA . GLY A 1 106 ? 15.622 -0.866 -16.770 1.00 69.88 106 GLY A CA 1
ATOM 865 C C . GLY A 1 106 ? 17.058 -0.902 -16.231 1.00 69.88 106 GLY A C 1
ATOM 866 O O . GLY A 1 106 ? 17.414 -0.032 -15.440 1.00 69.88 106 GLY A O 1
ATOM 867 N N . MET A 1 107 ? 17.873 -1.909 -16.575 1.00 77.25 107 MET A N 1
ATOM 868 C CA . MET A 1 107 ? 19.257 -1.993 -16.091 1.00 77.25 107 MET A CA 1
ATOM 869 C C . MET A 1 107 ? 20.219 -1.143 -16.940 1.00 77.25 107 MET A C 1
ATOM 871 O O . MET A 1 107 ? 20.074 -1.099 -18.164 1.00 77.25 107 MET A O 1
ATOM 875 N N . PRO A 1 108 ? 21.230 -0.503 -16.318 1.00 77.19 108 PRO A N 1
ATOM 876 C CA . PRO A 1 108 ? 22.207 0.310 -17.037 1.00 77.19 108 PRO A CA 1
ATOM 877 C C . PRO A 1 108 ? 22.939 -0.534 -18.090 1.00 77.19 108 PRO A C 1
ATOM 879 O O . PRO A 1 108 ? 23.428 -1.624 -17.793 1.00 77.19 108 PRO A O 1
ATOM 882 N N . GLY A 1 109 ? 22.986 -0.037 -19.328 1.00 78.44 109 GLY A N 1
ATOM 883 C CA . GLY A 1 109 ? 23.647 -0.703 -20.456 1.00 78.44 109 GLY A CA 1
ATOM 884 C C . GLY A 1 109 ? 22.786 -1.705 -21.235 1.00 78.44 109 GLY A C 1
ATOM 885 O O . GLY A 1 109 ? 23.276 -2.269 -22.211 1.00 78.44 109 GLY A O 1
ATOM 886 N N . LYS A 1 110 ? 21.517 -1.930 -20.861 1.00 76.62 110 LYS A N 1
ATOM 887 C CA . LYS A 1 110 ? 20.58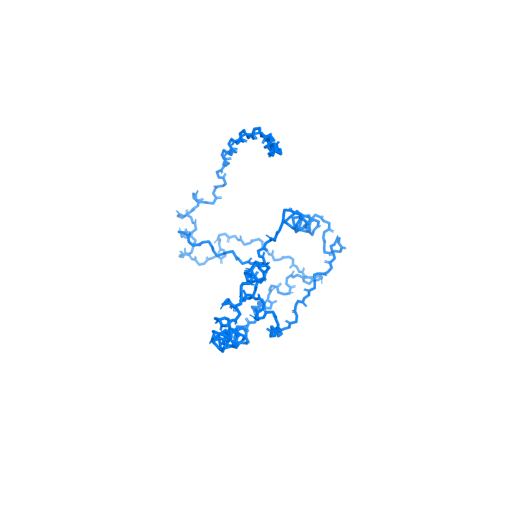9 -2.704 -21.704 1.00 76.62 110 LYS A CA 1
ATOM 888 C C . LYS A 1 110 ? 19.948 -1.823 -22.782 1.00 76.62 110 LYS A C 1
ATOM 890 O O . LYS A 1 110 ? 19.701 -0.643 -22.531 1.00 76.62 110 LYS A O 1
ATOM 895 N N . PRO A 1 111 ? 19.676 -2.373 -23.981 1.00 75.25 111 PRO A N 1
ATOM 896 C CA . PRO A 1 111 ? 19.008 -1.624 -25.034 1.00 75.25 111 PRO A CA 1
ATOM 897 C C . PRO A 1 111 ? 17.587 -1.263 -24.595 1.00 75.25 111 PRO A C 1
ATOM 899 O O . PRO A 1 111 ? 16.866 -2.095 -24.037 1.00 75.25 111 PRO A O 1
ATOM 902 N N . VAL A 1 112 ? 17.190 -0.020 -24.866 1.00 71.31 112 VAL A N 1
ATOM 903 C CA . VAL A 1 112 ? 15.808 0.429 -24.682 1.00 71.31 112 VAL A CA 1
ATOM 904 C C . VAL A 1 112 ? 14.916 -0.435 -25.582 1.00 71.31 112 VAL A C 1
ATOM 906 O O . VAL A 1 112 ? 15.217 -0.557 -26.774 1.00 71.31 112 VAL A O 1
ATOM 909 N N . PRO A 1 113 ? 13.857 -1.071 -25.049 1.00 74.44 113 PRO A N 1
ATOM 910 C CA . PRO A 1 113 ? 12.962 -1.873 -25.870 1.00 74.44 113 PRO A CA 1
ATOM 911 C C . PRO A 1 113 ? 12.317 -1.000 -26.958 1.00 74.44 113 PRO A C 1
ATOM 913 O O . PRO A 1 113 ? 12.011 0.168 -26.698 1.00 74.44 113 PRO A O 1
ATOM 916 N N . PRO A 1 114 ? 12.110 -1.541 -28.173 1.00 79.94 114 PRO A N 1
ATOM 917 C CA . PRO A 1 114 ? 11.457 -0.800 -29.241 1.00 79.94 114 PRO A CA 1
ATOM 918 C C . PRO A 1 114 ? 10.046 -0.389 -28.812 1.00 79.94 114 PRO A C 1
ATOM 920 O O . PRO A 1 114 ? 9.372 -1.101 -28.064 1.00 79.94 114 PRO A O 1
ATOM 923 N N . VAL A 1 115 ? 9.603 0.776 -29.287 1.00 82.56 115 VAL A N 1
ATOM 924 C CA . VAL A 1 115 ? 8.243 1.258 -29.037 1.00 82.56 115 VAL A CA 1
ATOM 925 C C . VAL A 1 115 ? 7.261 0.253 -29.627 1.00 82.56 115 VAL A C 1
ATOM 927 O O . VAL A 1 115 ? 7.319 -0.028 -30.821 1.00 82.56 115 VAL A O 1
ATOM 930 N N . THR A 1 116 ? 6.363 -0.273 -28.793 1.00 82.75 116 THR A N 1
ATOM 931 C CA . THR A 1 116 ? 5.343 -1.232 -29.228 1.00 82.75 116 THR A CA 1
ATOM 932 C C . THR A 1 116 ? 4.452 -0.603 -30.292 1.00 82.75 116 THR A C 1
ATOM 934 O O . THR A 1 116 ? 3.789 0.407 -30.043 1.00 82.75 116 THR A O 1
ATOM 937 N N . THR A 1 117 ? 4.430 -1.218 -31.465 1.00 87.81 117 THR A N 1
ATOM 938 C CA . THR A 1 117 ? 3.625 -0.844 -32.624 1.00 87.81 117 THR A CA 1
ATOM 939 C C . THR A 1 117 ? 2.365 -1.702 -32.705 1.00 87.81 117 THR A C 1
ATOM 941 O O . THR A 1 117 ? 2.248 -2.738 -32.053 1.00 87.81 117 THR A O 1
ATOM 944 N N . LEU A 1 118 ? 1.388 -1.284 -33.517 1.00 86.00 118 LEU A N 1
ATOM 945 C CA . LEU A 1 118 ? 0.152 -2.053 -33.704 1.00 86.00 118 LEU A CA 1
ATOM 946 C C . LEU A 1 118 ? 0.437 -3.472 -34.232 1.00 86.00 118 LEU A C 1
ATOM 948 O O . LEU A 1 118 ? -0.232 -4.420 -33.830 1.00 86.00 118 LEU A O 1
ATOM 952 N N . SER A 1 119 ? 1.469 -3.621 -35.065 1.00 88.31 119 SER A N 1
ATOM 953 C CA . SER A 1 119 ? 1.917 -4.895 -35.639 1.00 88.31 119 SER A CA 1
ATOM 954 C C . SER A 1 119 ? 2.431 -5.911 -34.618 1.00 88.31 119 SER A C 1
ATOM 956 O O . SER A 1 119 ? 2.452 -7.098 -34.930 1.00 88.31 119 SER A O 1
ATOM 958 N N . ASP A 1 120 ? 2.801 -5.484 -33.407 1.00 89.94 120 ASP A N 1
ATOM 959 C CA . ASP A 1 120 ? 3.322 -6.388 -32.372 1.00 89.94 120 ASP A CA 1
ATOM 960 C C . ASP A 1 120 ? 2.216 -7.226 -31.703 1.00 89.94 120 ASP A C 1
ATOM 962 O O . ASP A 1 120 ? 2.495 -8.179 -30.974 1.00 89.94 120 ASP A O 1
ATOM 966 N N . TYR A 1 121 ? 0.944 -6.887 -31.943 1.00 88.56 121 TYR A N 1
ATOM 967 C CA . TYR A 1 121 ? -0.207 -7.580 -31.370 1.00 88.56 121 TYR A CA 1
ATOM 968 C C . TYR A 1 121 ? -0.784 -8.644 -32.320 1.00 88.56 121 TYR A C 1
ATOM 970 O O . TYR A 1 121 ? -0.731 -8.483 -33.536 1.00 88.56 121 TYR A O 1
ATOM 978 N N . PRO A 1 122 ? -1.427 -9.709 -31.806 1.00 94.31 122 PRO A N 1
ATOM 979 C CA . PRO A 1 122 ? -2.216 -10.635 -32.621 1.00 94.31 122 PRO A CA 1
ATOM 980 C C . PRO A 1 122 ? -3.333 -9.916 -33.405 1.00 94.31 122 PRO A C 1
ATOM 982 O O . PRO A 1 122 ? -3.906 -8.959 -32.874 1.00 94.31 122 PRO A O 1
ATOM 985 N N . PRO A 1 123 ? -3.735 -10.404 -34.597 1.00 93.75 123 PRO A N 1
ATOM 986 C CA . PRO A 1 123 ? -4.686 -9.711 -35.480 1.00 93.75 123 PRO A CA 1
ATOM 987 C C . PRO A 1 123 ? -6.026 -9.393 -34.798 1.00 93.75 123 PRO A C 1
ATOM 989 O O . PRO A 1 123 ? -6.535 -8.283 -34.908 1.00 93.75 123 PRO A O 1
ATOM 992 N N . ALA A 1 124 ? -6.535 -10.301 -33.958 1.00 92.94 124 ALA A N 1
ATOM 993 C CA . ALA A 1 124 ? -7.769 -10.075 -33.202 1.00 92.94 124 ALA A CA 1
ATOM 994 C C . ALA A 1 124 ? -7.691 -8.893 -32.210 1.00 92.94 124 ALA A C 1
ATOM 996 O O . ALA A 1 124 ? -8.713 -8.295 -31.873 1.00 92.94 124 ALA A O 1
ATOM 997 N N . ILE A 1 125 ? -6.499 -8.571 -31.698 1.00 89.75 125 ILE A N 1
ATOM 998 C CA . ILE A 1 125 ? -6.282 -7.410 -30.824 1.00 89.75 125 ILE A CA 1
ATOM 999 C C . ILE A 1 125 ? -6.107 -6.148 -31.668 1.00 89.75 125 ILE A C 1
ATOM 1001 O O . ILE A 1 125 ? -6.635 -5.106 -31.286 1.00 89.75 125 ILE A O 1
ATOM 1005 N N . GLN A 1 126 ? -5.439 -6.245 -32.821 1.00 92.00 126 GLN A N 1
ATOM 1006 C CA . GLN A 1 126 ? -5.284 -5.121 -33.746 1.00 92.00 126 GLN A CA 1
ATOM 1007 C C . GLN A 1 126 ? -6.647 -4.562 -34.173 1.00 92.00 126 GLN A C 1
ATOM 1009 O O . GLN A 1 126 ? -6.894 -3.368 -33.998 1.00 92.00 126 GLN A O 1
ATOM 1014 N N . ASP A 1 127 ? -7.565 -5.431 -34.606 1.00 92.25 127 ASP A N 1
ATOM 1015 C CA . ASP A 1 127 ? -8.920 -5.040 -35.016 1.00 92.25 127 ASP A CA 1
ATOM 1016 C C . ASP A 1 127 ? -9.682 -4.348 -33.880 1.00 92.25 127 ASP A C 1
ATOM 1018 O O . ASP A 1 127 ? -10.360 -3.341 -34.082 1.00 92.25 127 ASP A O 1
ATOM 1022 N N . ARG A 1 128 ? -9.529 -4.844 -32.645 1.00 89.12 128 ARG A N 1
ATOM 1023 C CA . ARG A 1 128 ? -10.154 -4.242 -31.458 1.00 89.12 128 ARG A CA 1
ATOM 1024 C C . ARG A 1 128 ? -9.560 -2.883 -31.113 1.00 89.12 128 ARG A C 1
ATOM 1026 O O . ARG A 1 128 ? -10.304 -2.001 -30.689 1.00 89.12 128 ARG A O 1
ATOM 1033 N N . LEU A 1 129 ? -8.247 -2.710 -31.245 1.00 87.69 129 LEU A N 1
ATOM 1034 C CA . LEU A 1 129 ? -7.583 -1.433 -30.988 1.00 87.69 129 LEU A CA 1
ATOM 1035 C C . LEU A 1 129 ? -8.008 -0.386 -32.019 1.00 87.69 129 LEU A C 1
ATOM 1037 O O . LEU A 1 129 ? -8.364 0.725 -31.633 1.00 87.69 129 LEU A O 1
ATOM 1041 N N . LEU A 1 130 ? -8.060 -0.766 -33.299 1.00 89.00 130 LEU A N 1
ATOM 1042 C CA . LEU A 1 130 ? -8.539 0.095 -34.380 1.00 89.00 130 LEU A CA 1
ATOM 1043 C C . LEU A 1 130 ? -10.017 0.461 -34.203 1.00 89.00 130 LEU A C 1
ATOM 1045 O O . LEU A 1 130 ? -10.370 1.634 -34.300 1.00 89.00 130 LEU A O 1
ATOM 1049 N N . ALA A 1 131 ? -10.869 -0.507 -33.852 1.00 89.50 131 ALA A N 1
ATOM 1050 C CA . ALA A 1 131 ? -12.292 -0.268 -33.608 1.00 89.50 131 ALA A CA 1
ATOM 1051 C C . ALA A 1 131 ? -12.567 0.665 -32.414 1.00 89.50 131 ALA A C 1
ATOM 1053 O O . ALA A 1 131 ? -13.625 1.283 -32.363 1.00 89.50 131 ALA A O 1
ATOM 1054 N N . ASN A 1 132 ? -11.637 0.768 -31.456 1.00 86.94 132 ASN A N 1
ATOM 1055 C CA . ASN A 1 132 ? -11.748 1.654 -30.292 1.00 86.94 132 ASN A CA 1
ATOM 1056 C C . ASN A 1 132 ? -10.873 2.911 -30.396 1.00 86.94 132 ASN A C 1
ATOM 1058 O O . ASN A 1 132 ? -10.738 3.618 -29.397 1.00 86.94 132 ASN A O 1
ATOM 1062 N N . ALA A 1 133 ? -10.241 3.187 -31.543 1.00 83.25 133 ALA A N 1
ATOM 1063 C CA . ALA A 1 133 ? -9.269 4.275 -31.697 1.00 83.25 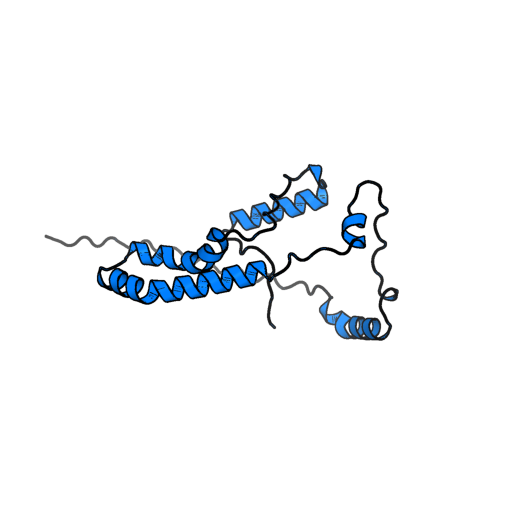133 ALA A CA 1
ATOM 1064 C C . ALA A 1 133 ? -9.846 5.664 -31.348 1.00 83.25 133 ALA A C 1
ATOM 1066 O O . ALA A 1 133 ? -9.135 6.542 -30.855 1.00 83.25 133 ALA A O 1
ATOM 1067 N N . ASP A 1 134 ? -11.154 5.844 -31.524 1.00 79.75 134 ASP A N 1
ATOM 1068 C CA . ASP A 1 134 ? -11.925 7.033 -31.154 1.00 79.75 134 ASP A CA 1
ATOM 1069 C C . ASP A 1 134 ? -11.858 7.377 -29.652 1.00 79.75 134 ASP A C 1
ATOM 1071 O O . ASP A 1 134 ? -11.948 8.550 -29.277 1.00 79.75 134 ASP A O 1
ATOM 1075 N N . ARG A 1 135 ? -11.660 6.376 -28.783 1.00 76.31 135 ARG A N 1
ATOM 1076 C CA . ARG A 1 135 ? -11.541 6.550 -27.323 1.00 76.31 135 ARG A CA 1
ATOM 1077 C C . ARG A 1 135 ? -10.179 7.073 -26.878 1.00 76.31 135 ARG A C 1
ATOM 1079 O O . ARG A 1 135 ? -10.072 7.610 -25.779 1.00 76.31 135 ARG A O 1
ATOM 1086 N N . TRP A 1 136 ? -9.152 6.899 -27.706 1.00 66.81 136 TRP A N 1
ATOM 1087 C CA . TRP A 1 136 ? -7.765 7.253 -27.384 1.00 66.81 136 TRP A CA 1
ATOM 1088 C C . TRP A 1 136 ? -7.405 8.667 -27.819 1.00 66.81 136 TRP A C 1
ATOM 1090 O O . TRP A 1 136 ? -6.401 9.217 -27.371 1.00 66.81 136 TRP A O 1
ATOM 1100 N N . GLN A 1 137 ? -8.227 9.278 -28.672 1.00 71.00 137 GLN A N 1
ATOM 1101 C CA . GLN A 1 137 ? -8.073 10.683 -29.004 1.00 71.00 137 GLN A CA 1
ATOM 1102 C C . GLN A 1 137 ? -8.315 11.508 -27.741 1.00 71.00 137 GLN A C 1
ATOM 1104 O O . GLN A 1 137 ? -9.420 11.525 -27.192 1.00 71.00 137 GLN A O 1
ATOM 1109 N N . LEU A 1 138 ? -7.268 12.196 -27.280 1.00 59.31 138 LEU A N 1
ATOM 1110 C CA . LEU A 1 138 ? -7.359 13.191 -26.219 1.00 59.31 138 LEU A CA 1
ATOM 1111 C C . LEU A 1 138 ? -8.322 14.285 -26.684 1.00 59.31 138 LEU A C 1
ATOM 1113 O O . LEU A 1 138 ? -7.931 15.224 -27.371 1.00 59.31 138 LEU A O 1
ATOM 1117 N N . LYS A 1 139 ? -9.601 14.159 -26.329 1.00 68.38 139 LYS A N 1
ATOM 1118 C CA . LYS A 1 139 ? -10.570 15.239 -26.492 1.00 68.38 139 LYS A CA 1
ATOM 1119 C C . LYS A 1 139 ? -10.154 16.307 -25.487 1.00 68.38 139 LYS A C 1
ATOM 1121 O O . LYS A 1 139 ? -10.237 16.022 -24.289 1.00 68.38 139 LYS A O 1
ATOM 1126 N N . PRO A 1 140 ? -9.675 17.491 -25.910 1.00 65.88 140 PRO A N 1
ATOM 1127 C CA . PRO A 1 140 ? -9.328 18.543 -24.969 1.00 65.88 140 PRO A CA 1
ATOM 1128 C C . PRO A 1 140 ? -10.593 18.884 -24.180 1.00 65.88 140 PRO A C 1
ATOM 1130 O O . PRO A 1 140 ? -11.533 19.489 -24.696 1.00 65.88 140 PRO A O 1
ATOM 1133 N N . GLY A 1 141 ? -10.661 18.402 -22.940 1.00 61.22 141 GLY A N 1
ATOM 1134 C CA . GLY A 1 141 ? -11.799 18.645 -22.072 1.00 61.22 141 GLY A CA 1
ATOM 1135 C C . GLY A 1 141 ? -11.904 20.144 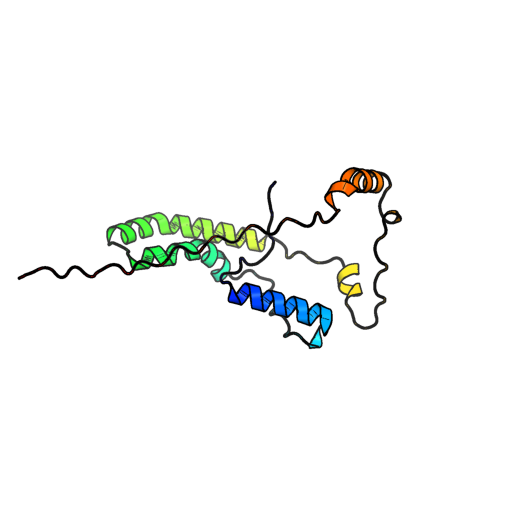-21.833 1.00 61.22 141 GLY A C 1
ATOM 1136 O O . GLY A 1 141 ? -10.921 20.779 -21.447 1.00 61.22 141 GLY A O 1
ATOM 1137 N N . LYS A 1 142 ? -13.088 20.727 -22.057 1.00 64.25 142 LYS A N 1
ATOM 1138 C CA . LYS A 1 142 ? -13.355 22.107 -21.641 1.00 64.25 142 LYS A CA 1
ATOM 1139 C C . LYS A 1 142 ? -13.053 22.205 -20.148 1.00 64.25 142 LYS A C 1
ATOM 1141 O O . LYS A 1 142 ? -13.629 21.466 -19.350 1.00 64.25 142 LYS A O 1
ATOM 1146 N N . ARG A 1 143 ? -12.128 23.097 -19.782 1.00 59.56 143 ARG A N 1
ATOM 1147 C CA . ARG A 1 143 ? -11.793 23.383 -18.385 1.00 59.56 143 ARG A CA 1
ATOM 1148 C C . ARG A 1 143 ? -13.103 23.671 -17.640 1.00 59.56 143 ARG A C 1
ATOM 1150 O O . ARG A 1 143 ? -13.812 24.582 -18.066 1.00 59.56 143 ARG A O 1
ATOM 1157 N N . PRO A 1 144 ? -13.446 22.931 -16.570 1.00 64.38 144 PRO A N 1
ATOM 1158 C CA . PRO A 1 144 ? -14.647 23.229 -15.808 1.00 64.38 144 PRO A CA 1
ATOM 1159 C C . PRO A 1 144 ? -14.545 24.661 -15.281 1.00 64.38 144 PRO A C 1
ATOM 1161 O O . PRO A 1 144 ? -13.514 25.055 -14.725 1.00 64.38 144 PRO A O 1
ATOM 1164 N N . GLU A 1 145 ? -15.592 25.453 -15.505 1.00 73.38 145 GLU A N 1
ATOM 1165 C CA . GLU A 1 145 ? -15.639 26.836 -15.047 1.00 73.38 145 GLU A CA 1
ATOM 1166 C C . GLU A 1 145 ? -15.427 26.882 -13.531 1.00 73.38 145 GLU A C 1
ATOM 1168 O O . GLU A 1 145 ? -16.032 26.126 -12.760 1.00 73.38 145 GLU A O 1
ATOM 1173 N N . LYS A 1 146 ? -14.531 27.766 -13.079 1.00 67.56 146 LYS A N 1
ATOM 1174 C CA . LYS A 1 146 ? -14.308 27.990 -11.650 1.00 67.56 146 LYS A CA 1
ATOM 1175 C C . LYS A 1 146 ? -15.608 28.532 -11.035 1.00 67.56 146 LYS A C 1
ATOM 1177 O O . LYS A 1 146 ? -15.830 29.733 -11.065 1.00 67.56 146 LYS A O 1
ATOM 1182 N N . LYS A 1 147 ? -16.401 27.664 -10.389 1.00 69.38 147 LYS A N 1
ATOM 1183 C CA . LYS A 1 147 ? -16.675 27.777 -8.941 1.00 69.38 147 LYS A CA 1
ATOM 1184 C C . LYS A 1 147 ? -16.417 29.163 -8.323 1.00 69.38 147 LYS A C 1
ATOM 1186 O O . LYS A 1 147 ? -15.383 29.241 -7.654 1.00 69.38 147 LYS A O 1
ATOM 1191 N N . PRO A 1 148 ? -17.241 30.226 -8.473 1.00 70.81 148 PRO A N 1
ATOM 1192 C CA . PRO A 1 148 ? -17.039 31.437 -7.681 1.00 70.81 148 PRO A CA 1
ATOM 1193 C C . PRO A 1 148 ? -17.037 31.068 -6.192 1.00 70.81 148 PRO A C 1
ATOM 1195 O O . PRO A 1 148 ? -17.949 30.404 -5.690 1.00 70.81 148 PRO A O 1
ATOM 1198 N N . ARG A 1 149 ? -15.957 31.430 -5.493 1.00 68.81 149 ARG A N 1
ATOM 1199 C CA . ARG A 1 149 ? -15.816 31.187 -4.054 1.00 68.81 149 ARG A CA 1
ATOM 1200 C C . ARG A 1 149 ? -16.876 32.013 -3.330 1.00 68.81 149 ARG A C 1
ATOM 1202 O O . ARG A 1 149 ? -16.896 33.232 -3.471 1.00 68.81 149 ARG A O 1
ATOM 1209 N N . LYS A 1 150 ? -17.747 31.359 -2.554 1.00 70.81 150 LYS A N 1
ATOM 1210 C CA . LYS A 1 150 ? -18.698 32.063 -1.686 1.00 70.81 150 LYS A CA 1
ATOM 1211 C C . LYS A 1 150 ? -17.913 32.876 -0.642 1.00 70.81 150 LYS A C 1
ATOM 1213 O O . LYS A 1 150 ? -17.001 32.306 -0.035 1.00 70.81 150 LYS A O 1
ATOM 1218 N N . PRO A 1 151 ? -18.240 34.161 -0.420 1.00 66.19 151 PRO A N 1
ATOM 1219 C CA . PRO A 1 151 ? -17.636 34.953 0.643 1.00 66.19 151 PRO A CA 1
ATOM 1220 C C . PRO A 1 151 ? -17.863 34.272 1.991 1.00 66.19 151 PRO A C 1
ATOM 1222 O O . PRO A 1 151 ? -18.976 33.850 2.305 1.00 66.19 151 PRO A O 1
ATOM 1225 N N . HIS A 1 152 ? -16.801 34.141 2.778 1.00 57.59 152 HIS A N 1
ATOM 1226 C CA . HIS A 1 152 ? -16.889 33.631 4.138 1.00 57.59 152 HIS A CA 1
ATOM 1227 C C . HIS A 1 152 ? -17.538 34.698 5.027 1.00 57.59 152 HIS A C 1
ATOM 1229 O O . HIS A 1 152 ? -16.891 35.679 5.386 1.00 57.59 152 HIS A O 1
ATOM 1235 N N . THR A 1 153 ? -18.803 34.516 5.402 1.00 65.00 153 THR A N 1
ATOM 1236 C CA . THR A 1 153 ? -19.462 35.378 6.390 1.00 65.00 153 THR A CA 1
ATOM 1237 C C . THR A 1 153 ? -18.964 34.993 7.789 1.00 65.00 153 THR A C 1
ATOM 1239 O O . THR A 1 153 ? -19.174 33.851 8.209 1.00 65.00 153 THR A O 1
ATOM 1242 N N . PRO A 1 154 ? -18.271 35.877 8.529 1.00 54.41 154 PRO A N 1
ATOM 1243 C CA . PRO A 1 154 ? -17.892 35.587 9.906 1.00 54.41 154 PRO A CA 1
ATOM 1244 C C . PRO A 1 154 ? -19.156 35.471 10.770 1.00 54.41 154 PRO A C 1
ATOM 1246 O O . PRO A 1 154 ? -20.003 36.361 10.766 1.00 54.41 154 PRO A O 1
ATOM 1249 N N . LYS A 1 155 ? -19.298 34.362 11.508 1.00 56.59 155 LYS A N 1
ATOM 1250 C CA . LYS A 1 155 ? -20.365 34.210 12.508 1.00 56.59 155 LYS A CA 1
ATOM 1251 C C . LYS A 1 155 ? -20.163 35.254 13.609 1.00 56.59 155 LYS A C 1
ATOM 1253 O O . LYS A 1 155 ? -19.121 35.234 14.266 1.00 56.59 155 LYS A O 1
ATOM 1258 N N . SER A 1 156 ? -21.144 36.133 13.829 1.00 53.41 156 SER A N 1
ATOM 1259 C CA . SER A 1 156 ? -21.136 37.016 14.997 1.00 53.41 156 SER A CA 1
ATOM 1260 C C . SER A 1 156 ? -21.234 36.169 16.268 1.00 53.41 156 SER A C 1
ATOM 1262 O O . SER A 1 156 ? -22.041 35.242 16.370 1.00 53.41 156 SER A O 1
ATOM 1264 N N . LYS A 1 157 ? -20.362 36.459 17.235 1.00 49.34 157 LYS A N 1
ATOM 1265 C CA . LYS A 1 157 ? -20.476 35.945 18.599 1.00 49.34 157 LYS A CA 1
ATOM 1266 C C . LYS A 1 157 ? -21.630 36.690 19.268 1.00 49.34 157 LYS A C 1
ATOM 1268 O O . LYS A 1 157 ? -21.483 37.866 19.576 1.00 49.34 157 LYS A O 1
ATOM 1273 N N . ASN A 1 158 ? -22.755 36.017 19.489 1.00 49.19 158 ASN A N 1
ATOM 1274 C CA . ASN A 1 158 ? -23.765 36.508 20.421 1.00 49.19 158 ASN A CA 1
ATOM 1275 C C . ASN A 1 158 ? -23.301 36.160 21.840 1.00 49.19 158 ASN A C 1
ATOM 1277 O O . ASN A 1 158 ? -23.255 34.986 22.207 1.00 49.19 158 ASN A O 1
ATOM 1281 N N . SER A 1 159 ? -22.925 37.179 22.607 1.00 52.31 159 SER A N 1
ATOM 1282 C CA . SER A 1 159 ? -22.748 37.092 24.058 1.00 52.31 159 SER A CA 1
ATOM 1283 C C . SER A 1 159 ? -24.122 37.232 24.732 1.00 52.31 159 SER A C 1
ATOM 1285 O O . SER A 1 159 ? -24.881 38.111 24.321 1.00 52.31 159 SER A O 1
ATOM 1287 N N . PRO A 1 160 ? -24.476 36.408 25.733 1.00 55.94 160 PRO A N 1
ATOM 1288 C CA . PRO A 1 160 ? -25.713 36.588 26.491 1.00 55.94 160 PRO A CA 1
ATOM 1289 C C . PRO A 1 160 ? -25.583 37.748 27.503 1.00 55.94 160 PRO A C 1
ATOM 1291 O O . PRO A 1 160 ? -24.499 37.921 28.068 1.00 55.94 160 PRO A O 1
ATOM 1294 N N . PRO A 1 161 ? -26.645 38.540 27.744 1.00 56.00 161 PRO A N 1
ATOM 1295 C CA . PRO A 1 161 ? -26.688 39.482 28.861 1.00 56.00 161 PRO A CA 1
ATOM 1296 C C . PRO A 1 161 ? -26.855 38.737 30.197 1.00 56.00 161 PRO A C 1
ATOM 1298 O O . PRO A 1 161 ? -27.491 37.681 30.237 1.00 56.00 161 PRO A O 1
ATOM 1301 N N . MET A 1 162 ? -26.239 39.287 31.251 1.00 45.62 162 MET A N 1
ATOM 1302 C CA . MET A 1 162 ? -26.429 38.881 32.652 1.00 45.62 162 MET A CA 1
ATOM 1303 C C . MET A 1 162 ? -27.835 39.200 33.153 1.00 45.62 162 MET A C 1
ATOM 1305 O O . MET A 1 162 ? -28.396 40.217 32.686 1.00 45.62 162 MET A O 1
#

Secondary structure (DSSP, 8-state):
------S----SHHHHHHHHHHHHHHHHT-GGGSPPP----SSPPHHHHHHHHHTTTHHHHTT--HHHHHHHHHHHHHHHHHHHHHHHHHHHS---PPPHHHHHHTSTTSPPPPPPPGGGS-HHHHHHHHHTGGGTS---PPPPP--PPPP-PPPP--PPP-

Foldseek 3Di:
DDDDDPDDDQPDPVSVVVVVVQVVCCVPVHDVSHPDDPDDDQADDLCNLLCVVCVVVVVVVVVDDPVNVVVCVVCVVVSVVVSVVSSVVRVVPGDDDDDPVVVQCPDPPDDNDDDDDLVVDDPVVSVVCVVCVVVVPPPPDDDPDDDDDDDDDDDDDDDDDD

Sequence (162 aa):
MEMALLGKQGQGGSELRDEWEFIRRYMEEGPDAVPRPRLSTQLPSPIQAFSAQFEGLGRFFRKSSWLFKVALLLVWPAFVIVGIGHWLSLLLCWRPRWPKVIREAGMPGKPVPPVTTLSDYPPAIQDRLLANADRWQLKPGKRPEKKPRKPHTPKSKNSPPM

Radius of gyration: 25.6 Å; chains: 1; bounding box: 50×54×68 Å

pLDDT: mean 74.22, std 12.85, range [33.84, 94.31]